Protein AF-A0A938PFW2-F1 (afdb_monomer)

Sequence (103 aa):
MITAFFFYVHIIFALYVFTKRWQEESLGAAFLVLIFIGIIFSVGWTLSYFLVSLVFEPQGFGKFYNRDTISLTLLTILEFFFYSFYFKGRIKLLPSSEKSTNS

Foldseek 3Di:
DVLVVLVVVLVVVLVVQLVVQCVPPHNVRSVVSSVVSVVLLVVQLVVLLVVLVVVADQQGPHVVCGSSNSSSVSSVVVVVVVVVVVVVVVVVPPPPPDPPDDD

Mean predicted aligned error: 9.38 Å

Structure (mmCIF, N/CA/C/O backbone):
data_AF-A0A938PFW2-F1
#
_entry.id   AF-A0A938PFW2-F1
#
loop_
_atom_site.group_PDB
_atom_site.id
_atom_site.type_symbol
_atom_site.label_atom_id
_atom_site.label_alt_id
_atom_site.label_comp_id
_atom_site.label_asym_id
_atom_site.label_entity_id
_atom_site.label_seq_id
_atom_site.pdbx_PDB_ins_code
_atom_site.Cartn_x
_atom_site.Cartn_y
_atom_site.Cartn_z
_atom_site.occupancy
_atom_site.B_iso_or_equiv
_atom_site.auth_seq_id
_atom_site.auth_comp_id
_atom_site.auth_asym_id
_atom_site.auth_atom_id
_atom_site.pdbx_PDB_model_num
ATOM 1 N N . MET A 1 1 ? -0.159 6.555 -17.285 1.00 69.75 1 MET A N 1
ATOM 2 C CA . MET A 1 1 ? -1.642 6.567 -17.356 1.00 69.75 1 MET A CA 1
ATOM 3 C C . MET A 1 1 ? -2.251 5.391 -16.593 1.00 69.75 1 MET A C 1
ATOM 5 O O . MET A 1 1 ? -3.095 5.636 -15.748 1.00 69.75 1 MET A O 1
ATOM 9 N N . ILE A 1 2 ? -1.776 4.152 -16.781 1.00 82.50 2 ILE A N 1
ATOM 10 C CA . ILE A 1 2 ? -2.237 2.970 -16.015 1.00 82.50 2 ILE A CA 1
ATOM 11 C C . ILE A 1 2 ? -1.855 3.040 -14.523 1.00 82.50 2 ILE A C 1
ATOM 13 O O . ILE A 1 2 ? -2.645 2.685 -13.660 1.00 82.50 2 ILE A O 1
ATOM 17 N N . THR A 1 3 ? -0.688 3.591 -14.191 1.00 84.38 3 THR A N 1
ATOM 18 C CA . THR A 1 3 ? -0.251 3.852 -12.805 1.00 84.38 3 THR A CA 1
ATOM 19 C C . THR A 1 3 ? -1.308 4.599 -11.977 1.00 84.38 3 THR A C 1
ATOM 21 O O . THR A 1 3 ? -1.596 4.219 -10.848 1.00 84.38 3 THR A O 1
ATOM 24 N N . ALA A 1 4 ? -1.940 5.629 -12.553 1.00 86.62 4 ALA A N 1
ATOM 25 C CA . ALA A 1 4 ? -2.968 6.418 -11.873 1.00 86.62 4 ALA A CA 1
ATOM 26 C C . ALA A 1 4 ? -4.236 5.599 -11.584 1.00 86.62 4 ALA A C 1
ATOM 28 O O . ALA A 1 4 ? -4.869 5.799 -10.551 1.00 86.62 4 ALA A O 1
ATOM 29 N N . PHE A 1 5 ? -4.574 4.649 -12.462 1.00 88.94 5 PHE A N 1
ATOM 30 C CA . PHE A 1 5 ? -5.683 3.725 -12.241 1.00 88.94 5 PHE A CA 1
ATOM 31 C C . PHE A 1 5 ? -5.433 2.847 -11.011 1.00 88.94 5 PHE A C 1
ATOM 33 O O . PHE A 1 5 ? -6.308 2.741 -10.155 1.00 88.94 5 PHE A O 1
ATOM 40 N N . PHE A 1 6 ? -4.223 2.294 -10.865 1.00 89.25 6 PHE A N 1
ATOM 41 C CA . PHE A 1 6 ? -3.862 1.549 -9.659 1.00 89.25 6 PHE A CA 1
ATOM 42 C C . PHE A 1 6 ? -3.982 2.430 -8.418 1.00 89.25 6 PHE A C 1
ATOM 44 O O . PHE A 1 6 ? -4.703 2.063 -7.497 1.00 89.25 6 PHE A O 1
ATOM 51 N N . PHE A 1 7 ? -3.379 3.620 -8.398 1.00 90.00 7 PHE A N 1
ATOM 52 C CA . PHE A 1 7 ? -3.521 4.546 -7.265 1.00 90.00 7 PHE A CA 1
ATOM 53 C C . PHE A 1 7 ? -4.985 4.841 -6.910 1.00 90.00 7 PHE A C 1
ATOM 55 O O . PHE A 1 7 ? -5.342 4.826 -5.734 1.00 90.00 7 PHE A O 1
ATOM 62 N N . TYR A 1 8 ? -5.844 5.047 -7.910 1.00 92.38 8 TYR A N 1
ATOM 63 C CA . TYR A 1 8 ? -7.269 5.281 -7.690 1.00 92.38 8 TYR A CA 1
ATOM 64 C C . TYR A 1 8 ? -7.945 4.108 -6.970 1.00 92.38 8 TYR A C 1
ATOM 66 O O . TYR A 1 8 ? -8.675 4.323 -6.005 1.00 92.38 8 TYR A O 1
ATOM 74 N N . VAL A 1 9 ? -7.648 2.867 -7.370 1.00 92.06 9 VAL A N 1
ATOM 75 C CA . VAL A 1 9 ? -8.161 1.664 -6.693 1.00 92.06 9 VAL A CA 1
ATOM 76 C C . VAL A 1 9 ? -7.729 1.621 -5.222 1.00 92.06 9 VAL A C 1
ATOM 78 O O . VAL A 1 9 ? -8.566 1.352 -4.361 1.00 92.06 9 VAL A O 1
ATOM 81 N N . HIS A 1 10 ? -6.471 1.949 -4.907 1.00 90.88 10 HIS A N 1
ATOM 82 C CA . HIS A 1 10 ? -5.984 1.967 -3.518 1.00 90.88 10 HIS A CA 1
ATOM 83 C C . HIS A 1 10 ? -6.664 3.061 -2.689 1.00 90.88 10 HIS A C 1
ATOM 85 O O . HIS A 1 10 ? -7.009 2.829 -1.534 1.00 90.88 10 HIS A O 1
ATOM 91 N N . ILE A 1 11 ? -6.917 4.234 -3.279 1.00 93.12 11 ILE A N 1
ATOM 92 C CA . ILE A 1 11 ? -7.649 5.318 -2.609 1.00 93.12 11 ILE A CA 1
ATOM 93 C C . ILE A 1 11 ? -9.088 4.886 -2.307 1.00 93.12 11 ILE A C 1
ATOM 95 O O . ILE A 1 11 ? -9.544 5.050 -1.177 1.00 93.12 11 ILE A O 1
ATOM 99 N N . ILE A 1 12 ? -9.796 4.297 -3.277 1.00 94.12 12 ILE A N 1
ATOM 100 C CA . ILE A 1 12 ? -11.162 3.792 -3.065 1.00 94.12 12 ILE A CA 1
ATOM 101 C C . ILE A 1 12 ? -11.181 2.702 -1.990 1.00 94.12 12 ILE A C 1
ATOM 103 O O . ILE A 1 12 ? -12.048 2.721 -1.119 1.00 94.12 12 ILE A O 1
ATOM 107 N N . PHE A 1 13 ? -10.207 1.790 -2.002 1.00 91.00 13 PHE A N 1
ATOM 108 C CA . PHE A 1 13 ? -10.058 0.770 -0.967 1.00 91.00 13 PHE A CA 1
ATOM 109 C C . PHE A 1 13 ? -9.818 1.386 0.420 1.00 91.00 13 PHE A C 1
ATOM 111 O O . PHE A 1 13 ? -10.508 1.031 1.377 1.00 91.00 13 PHE A O 1
ATOM 118 N N . ALA A 1 14 ? -8.898 2.345 0.530 1.00 91.00 14 ALA A N 1
ATOM 119 C CA . ALA A 1 14 ? -8.596 3.031 1.782 1.00 91.00 14 ALA A CA 1
ATOM 120 C C . ALA A 1 14 ? -9.820 3.777 2.334 1.00 91.00 14 ALA A C 1
ATOM 122 O O . ALA A 1 14 ? -10.117 3.664 3.522 1.00 91.00 14 ALA A O 1
ATOM 123 N N . LEU A 1 15 ? -10.569 4.476 1.474 1.00 93.81 15 LEU A N 1
ATOM 124 C CA . LEU A 1 15 ? -11.816 5.148 1.846 1.00 93.81 15 LEU A CA 1
ATOM 125 C C . LEU A 1 15 ? -12.890 4.151 2.286 1.00 93.81 15 LEU A C 1
ATOM 127 O O . LEU A 1 15 ? -13.525 4.358 3.316 1.00 93.81 15 LEU A O 1
ATOM 131 N N . TYR A 1 16 ? -13.062 3.050 1.552 1.00 93.19 16 TYR A N 1
ATOM 132 C CA . TYR A 1 16 ? -14.021 2.005 1.907 1.00 93.19 16 TYR A CA 1
ATOM 133 C C . TYR A 1 16 ? -13.737 1.429 3.298 1.00 93.19 16 TYR A C 1
ATOM 135 O O . TYR A 1 16 ? -14.632 1.373 4.146 1.00 93.19 16 TYR A O 1
ATOM 143 N N . VAL A 1 17 ? -12.486 1.036 3.557 1.00 89.31 17 VAL A N 1
ATOM 144 C CA . VAL A 1 17 ? -12.089 0.476 4.854 1.00 89.31 17 VAL A CA 1
ATOM 145 C C . VAL A 1 17 ? -12.200 1.530 5.955 1.00 89.31 17 VAL A C 1
ATOM 147 O O . VAL A 1 17 ? -12.689 1.214 7.038 1.00 89.31 17 VAL A O 1
ATOM 150 N N . PHE A 1 18 ? -11.811 2.778 5.687 1.00 91.81 18 PHE A N 1
ATOM 151 C CA . PHE A 1 18 ? -11.952 3.884 6.634 1.00 91.81 18 PHE A CA 1
ATOM 152 C C . PHE A 1 18 ? -13.412 4.100 7.042 1.00 91.81 18 PHE A C 1
ATOM 154 O O . PHE A 1 18 ? -13.718 4.093 8.234 1.00 91.81 18 PHE A O 1
ATOM 161 N N . THR A 1 19 ? -14.324 4.241 6.074 1.00 92.81 19 THR A N 1
ATOM 162 C CA . THR A 1 19 ? -15.751 4.465 6.346 1.00 92.81 19 THR A CA 1
ATOM 163 C C . THR A 1 19 ? -16.356 3.288 7.099 1.00 92.81 19 THR A C 1
ATOM 165 O O . THR A 1 19 ? -17.046 3.49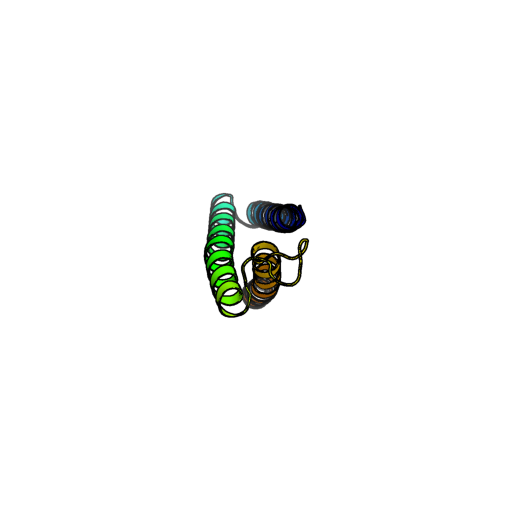6 8.096 1.00 92.81 19 THR A O 1
ATOM 168 N N . LYS A 1 20 ? -16.048 2.055 6.682 1.00 89.19 20 LYS A N 1
ATOM 169 C CA . LYS A 1 20 ? -16.513 0.852 7.377 1.00 89.19 20 LYS A CA 1
ATOM 170 C C . LYS A 1 20 ? -16.027 0.821 8.828 1.00 89.19 20 LYS A C 1
ATOM 172 O O . LYS A 1 20 ? -16.808 0.588 9.745 1.00 89.19 20 LYS A O 1
ATOM 177 N N . ARG A 1 21 ? -14.747 1.125 9.051 1.00 88.94 21 ARG A N 1
ATOM 178 C CA . ARG A 1 21 ? -14.142 1.100 10.385 1.00 88.94 21 ARG A CA 1
ATOM 179 C C . ARG A 1 21 ? -14.655 2.206 11.299 1.00 88.94 21 ARG A C 1
ATOM 181 O O . ARG A 1 21 ? -14.817 1.982 12.497 1.00 88.94 21 ARG A O 1
ATOM 188 N N . TRP A 1 22 ? -14.914 3.381 10.734 1.00 90.25 22 TRP A N 1
ATOM 189 C CA . TRP A 1 22 ? -15.508 4.500 11.454 1.00 90.25 22 TRP A CA 1
ATOM 190 C C . TRP A 1 22 ? -16.913 4.152 11.954 1.00 90.25 22 TRP A C 1
ATOM 192 O O . TRP A 1 22 ? -17.225 4.443 13.106 1.00 90.25 22 TRP A O 1
ATOM 202 N N . GLN A 1 23 ? -17.729 3.496 11.125 1.00 91.06 23 GLN A N 1
ATOM 203 C CA . GLN A 1 23 ? -19.086 3.098 11.506 1.00 91.06 23 GLN A CA 1
ATOM 204 C C . GLN A 1 23 ? -19.126 1.965 12.542 1.00 91.06 23 GLN A C 1
ATOM 206 O O . GLN A 1 23 ? -20.038 1.940 13.362 1.00 91.06 23 GLN A O 1
ATOM 211 N N . GLU A 1 24 ? -18.165 1.038 12.520 1.00 87.81 24 GLU A N 1
ATOM 212 C CA . GLU A 1 24 ? -18.157 -0.129 13.417 1.00 87.81 24 GLU A CA 1
ATOM 213 C C . GLU A 1 24 ? -17.526 0.140 14.794 1.00 87.81 24 GLU A C 1
ATOM 215 O O . GLU A 1 24 ? -17.935 -0.480 15.772 1.00 87.81 24 GLU A O 1
ATOM 220 N N . GLU A 1 25 ? -16.525 1.022 14.894 1.00 87.81 25 GLU A N 1
ATOM 221 C CA . GLU A 1 25 ? -15.804 1.251 16.156 1.00 87.81 25 GLU A CA 1
ATOM 222 C C . GLU A 1 25 ? -15.745 2.716 16.582 1.00 87.81 25 GLU A C 1
ATOM 224 O O . GLU A 1 25 ? -16.364 3.106 17.568 1.00 87.81 25 GLU A O 1
ATOM 229 N N . SER A 1 26 ? -14.918 3.524 15.915 1.00 90.19 26 SER A N 1
ATOM 230 C CA . SER A 1 26 ? -14.695 4.928 16.271 1.00 90.19 26 SER A CA 1
ATOM 231 C C . SER A 1 26 ? -13.845 5.637 15.216 1.00 90.19 26 SER A C 1
ATOM 233 O O . SER A 1 26 ? -13.140 5.005 14.425 1.00 90.19 26 SER A O 1
ATOM 235 N N . LEU A 1 27 ? -13.842 6.973 15.250 1.00 89.75 27 LEU A N 1
ATOM 236 C CA . LEU A 1 27 ? -12.960 7.791 14.407 1.00 89.75 27 LEU A CA 1
ATOM 237 C C . LEU A 1 27 ? -11.474 7.472 14.629 1.00 89.75 27 LEU A C 1
ATOM 239 O O . LEU A 1 27 ? -10.716 7.387 13.665 1.00 89.75 27 LEU A O 1
ATOM 243 N N . GLY A 1 28 ? -11.055 7.249 15.880 1.00 90.81 28 GLY A N 1
ATOM 244 C CA . GLY A 1 28 ? -9.663 6.916 16.201 1.00 90.81 28 GLY A CA 1
ATOM 245 C C . GLY A 1 28 ? -9.217 5.596 15.565 1.00 90.81 28 GLY A C 1
ATOM 246 O O . GLY A 1 28 ? -8.143 5.525 14.966 1.00 90.81 28 GLY A O 1
ATOM 247 N N . ALA A 1 29 ? -10.075 4.572 15.613 1.00 87.62 29 ALA A N 1
ATOM 248 C CA . ALA A 1 29 ? -9.818 3.289 14.962 1.00 87.62 29 ALA A CA 1
ATOM 249 C C . ALA A 1 29 ? -9.737 3.416 13.430 1.00 87.62 29 ALA A C 1
ATOM 251 O O . ALA A 1 29 ? -8.905 2.760 12.800 1.00 87.62 29 ALA A O 1
ATOM 252 N N . ALA A 1 30 ? -10.561 4.277 12.828 1.00 89.56 30 ALA A N 1
ATOM 253 C CA . ALA A 1 30 ? -10.536 4.535 11.391 1.00 89.56 30 ALA A CA 1
ATOM 254 C C . ALA A 1 30 ? -9.224 5.203 10.942 1.00 89.56 30 ALA A C 1
ATOM 256 O O . ALA A 1 30 ? -8.617 4.765 9.964 1.00 89.56 30 ALA A O 1
ATOM 257 N N . PHE A 1 31 ? -8.733 6.200 11.689 1.00 92.75 31 PHE A N 1
ATOM 258 C CA . PHE A 1 31 ? -7.436 6.829 11.413 1.00 92.75 31 PHE A CA 1
ATOM 259 C C . PHE A 1 31 ? -6.264 5.858 11.566 1.00 92.75 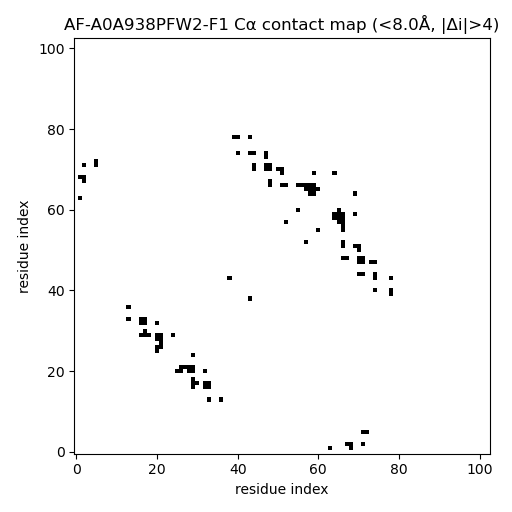31 PHE A C 1
ATOM 261 O O . PHE A 1 31 ? -5.376 5.847 10.715 1.00 92.75 31 PHE A O 1
ATOM 268 N N . LEU A 1 32 ? -6.272 5.014 12.603 1.00 92.56 32 LEU A N 1
ATOM 269 C CA . LEU A 1 32 ? -5.242 3.987 12.785 1.00 92.56 32 LEU A CA 1
ATOM 270 C C . LEU A 1 32 ? -5.167 3.040 11.585 1.00 92.56 32 LEU A C 1
ATOM 272 O O . LEU A 1 32 ? -4.076 2.751 11.098 1.00 92.56 32 LEU A O 1
ATOM 276 N N . VAL A 1 33 ? -6.318 2.592 11.074 1.00 89.31 33 VAL A N 1
ATOM 277 C CA . VAL A 1 33 ? -6.365 1.722 9.893 1.00 89.31 33 VAL A CA 1
ATOM 278 C C . VAL A 1 33 ? -5.923 2.458 8.629 1.00 89.31 33 VAL A C 1
ATOM 280 O O . VAL A 1 33 ? -5.184 1.888 7.832 1.00 89.31 33 VAL A O 1
ATOM 283 N N . LEU A 1 34 ? -6.301 3.724 8.454 1.00 92.31 34 LEU A N 1
ATOM 284 C CA . LEU A 1 34 ? -5.860 4.519 7.307 1.00 92.31 34 LEU A CA 1
ATOM 285 C C . LEU A 1 34 ? -4.335 4.703 7.288 1.00 92.31 34 LEU A C 1
ATOM 287 O O . LEU A 1 34 ? -3.706 4.518 6.248 1.00 92.31 34 LEU A O 1
ATOM 291 N N . ILE A 1 35 ? -3.736 5.012 8.443 1.00 94.06 35 ILE A N 1
ATOM 292 C CA . ILE A 1 35 ? -2.278 5.115 8.598 1.00 94.06 35 ILE A CA 1
ATOM 293 C C . ILE A 1 35 ? -1.620 3.765 8.312 1.00 94.06 35 ILE A C 1
ATOM 295 O O . ILE A 1 35 ? -0.634 3.703 7.582 1.00 94.06 35 ILE A O 1
ATOM 299 N N . PHE A 1 36 ? -2.177 2.680 8.849 1.00 91.94 36 PHE A N 1
ATOM 300 C CA . PHE A 1 36 ? -1.665 1.332 8.624 1.00 91.94 36 PHE A CA 1
ATOM 301 C C . PHE A 1 36 ? -1.655 0.955 7.135 1.00 91.94 36 PHE A C 1
ATOM 303 O O . PHE A 1 36 ? -0.630 0.495 6.633 1.00 91.94 36 PHE A O 1
ATOM 310 N N . ILE A 1 37 ? -2.750 1.228 6.415 1.00 90.94 37 ILE A N 1
ATOM 311 C CA . ILE A 1 37 ? -2.839 1.049 4.958 1.00 90.94 37 ILE A CA 1
ATOM 312 C C . ILE A 1 37 ? -1.782 1.904 4.252 1.00 90.94 37 ILE A C 1
ATOM 314 O O . ILE A 1 37 ? -1.055 1.398 3.403 1.00 90.94 37 ILE A O 1
ATOM 318 N N . GLY A 1 38 ? -1.641 3.177 4.632 1.00 92.88 38 GLY A N 1
ATOM 319 C CA . GLY A 1 38 ? -0.638 4.073 4.053 1.00 92.88 38 GLY A CA 1
ATOM 320 C C . GLY A 1 38 ? 0.801 3.575 4.232 1.00 92.88 38 GLY A C 1
ATOM 321 O O . GLY A 1 38 ? 1.605 3.677 3.306 1.00 92.88 38 GLY A O 1
ATOM 322 N N . ILE A 1 39 ? 1.126 2.992 5.390 1.00 94.00 39 ILE A N 1
ATOM 323 C CA . ILE A 1 39 ? 2.447 2.405 5.661 1.00 94.00 39 ILE A CA 1
ATOM 324 C C . ILE A 1 39 ? 2.676 1.165 4.795 1.00 94.00 39 ILE A C 1
ATOM 326 O O . ILE A 1 39 ? 3.718 1.074 4.147 1.00 94.00 39 ILE A O 1
ATOM 330 N N . ILE A 1 40 ? 1.718 0.232 4.757 1.00 91.44 40 ILE A N 1
ATOM 331 C CA . ILE A 1 40 ? 1.822 -0.978 3.924 1.00 91.44 40 ILE A CA 1
ATOM 332 C C . ILE A 1 40 ? 1.985 -0.598 2.457 1.00 91.44 40 ILE A C 1
ATOM 334 O O . ILE A 1 40 ? 2.871 -1.127 1.791 1.00 91.44 40 ILE A O 1
ATOM 338 N N . PHE A 1 41 ? 1.189 0.353 1.980 1.00 93.25 41 PHE A N 1
ATOM 339 C CA . PHE A 1 41 ? 1.268 0.840 0.614 1.00 93.25 41 PHE A CA 1
ATOM 340 C C . PHE A 1 41 ? 2.636 1.471 0.321 1.00 93.25 41 PHE A C 1
ATOM 342 O O . PHE A 1 41 ? 3.293 1.102 -0.647 1.00 93.25 41 PHE A O 1
ATOM 349 N N . SER A 1 42 ? 3.114 2.380 1.176 1.00 93.56 42 SER A N 1
ATOM 350 C CA . SER A 1 42 ? 4.389 3.083 0.975 1.00 93.56 42 SER A CA 1
ATOM 351 C C . SER A 1 42 ? 5.597 2.135 0.998 1.00 93.56 42 SER A C 1
ATOM 353 O O . SER A 1 42 ? 6.421 2.118 0.074 1.00 93.56 42 SER A O 1
ATOM 355 N N . VAL A 1 43 ? 5.684 1.287 2.028 1.00 94.69 43 VAL A N 1
ATOM 356 C CA . VAL A 1 43 ? 6.779 0.317 2.180 1.00 94.69 43 VAL A CA 1
ATOM 357 C C . VAL A 1 43 ? 6.685 -0.767 1.110 1.00 94.69 43 VAL A C 1
ATOM 359 O O . VAL A 1 43 ? 7.686 -1.099 0.474 1.00 94.69 43 VAL A O 1
ATOM 362 N N . GLY A 1 44 ? 5.483 -1.290 0.870 1.00 92.19 44 GLY A N 1
ATOM 363 C CA . GLY A 1 44 ? 5.227 -2.317 -0.129 1.00 92.19 44 GLY A CA 1
ATOM 364 C C . GLY A 1 44 ? 5.536 -1.835 -1.541 1.00 92.19 44 GLY A C 1
ATOM 365 O O . GLY A 1 44 ? 6.129 -2.586 -2.317 1.00 92.19 44 GLY A O 1
ATOM 366 N N . TRP A 1 45 ? 5.201 -0.589 -1.879 1.00 93.00 45 TRP A N 1
ATOM 367 C CA . TRP A 1 45 ? 5.526 -0.016 -3.183 1.00 93.00 45 TRP A CA 1
ATOM 368 C C . TRP A 1 45 ? 7.032 0.125 -3.372 1.00 93.00 45 TRP A C 1
ATOM 370 O O . TRP A 1 45 ? 7.559 -0.287 -4.404 1.00 93.00 45 TRP A O 1
ATOM 380 N N . THR A 1 46 ? 7.737 0.629 -2.357 1.00 93.06 46 THR A N 1
ATOM 381 C CA . THR A 1 46 ? 9.201 0.767 -2.387 1.00 93.06 46 THR A CA 1
ATOM 382 C C . THR A 1 46 ? 9.879 -0.592 -2.563 1.00 93.06 46 THR A C 1
ATOM 384 O O . THR A 1 46 ? 10.755 -0.745 -3.415 1.00 93.06 46 THR A O 1
ATOM 387 N N . LEU A 1 47 ? 9.438 -1.603 -1.808 1.00 93.75 47 LEU A N 1
ATOM 388 C CA . LEU A 1 47 ? 9.963 -2.962 -1.912 1.00 93.75 47 LEU A CA 1
ATOM 389 C C . LEU A 1 47 ? 9.656 -3.584 -3.279 1.00 93.75 47 LEU A C 1
ATOM 391 O O . LEU A 1 47 ? 10.540 -4.160 -3.907 1.00 93.75 47 LEU A O 1
ATOM 395 N N . SER A 1 48 ? 8.426 -3.432 -3.767 1.00 92.12 48 SER A N 1
ATOM 396 C CA . SER A 1 48 ? 8.024 -3.936 -5.084 1.00 92.12 48 SER A CA 1
ATOM 397 C C . SER A 1 48 ? 8.828 -3.266 -6.192 1.00 92.12 48 SER A C 1
ATOM 399 O O . SER A 1 48 ? 9.308 -3.938 -7.100 1.00 92.12 48 SER A O 1
ATOM 401 N N . TYR A 1 49 ? 9.061 -1.956 -6.090 1.00 90.88 49 TYR A N 1
ATOM 402 C CA . TYR A 1 49 ? 9.865 -1.220 -7.057 1.00 90.88 49 TYR A CA 1
ATOM 403 C C . TYR A 1 49 ? 11.310 -1.711 -7.053 1.00 90.88 49 TYR A C 1
ATOM 405 O O . TYR A 1 49 ? 11.869 -1.958 -8.121 1.00 90.88 49 TYR A O 1
ATOM 413 N N . PHE A 1 50 ? 11.887 -1.925 -5.869 1.00 92.12 50 PHE A N 1
ATOM 414 C CA . PHE A 1 50 ? 13.218 -2.500 -5.729 1.00 92.12 50 PHE A CA 1
ATOM 415 C C . PHE A 1 50 ? 13.305 -3.892 -6.373 1.00 92.12 50 PHE A C 1
ATOM 417 O O . PHE A 1 50 ? 14.157 -4.104 -7.233 1.00 92.12 50 PHE A O 1
ATOM 424 N N . LEU A 1 51 ? 12.386 -4.807 -6.052 1.00 91.19 51 LEU A N 1
ATOM 425 C CA . LEU A 1 51 ? 12.361 -6.158 -6.626 1.00 91.19 51 LEU A CA 1
ATOM 426 C C . LEU A 1 51 ? 12.230 -6.140 -8.152 1.00 91.19 51 LEU A C 1
ATOM 428 O O . LEU A 1 51 ? 12.976 -6.826 -8.848 1.00 91.19 51 LEU A O 1
ATOM 432 N N . VAL A 1 52 ? 11.326 -5.320 -8.688 1.00 90.19 52 VAL A N 1
ATOM 433 C CA . VAL A 1 52 ? 11.165 -5.177 -10.140 1.00 90.19 52 VAL A CA 1
ATOM 434 C C . VAL A 1 52 ? 12.418 -4.558 -10.758 1.00 90.19 52 VAL A C 1
ATOM 436 O O . VAL A 1 52 ? 12.820 -4.971 -11.840 1.00 90.19 52 VAL A O 1
ATOM 439 N N . SER A 1 53 ? 13.079 -3.617 -10.079 1.00 87.38 53 SER A N 1
ATOM 440 C CA . SER A 1 53 ? 14.306 -2.991 -10.583 1.00 87.38 53 SER A CA 1
ATOM 441 C C . SER A 1 53 ? 15.498 -3.946 -10.688 1.00 87.38 53 SER A C 1
ATOM 443 O O . SER A 1 53 ? 16.370 -3.707 -11.520 1.00 87.38 53 SER A O 1
ATOM 445 N N . LEU A 1 54 ? 15.520 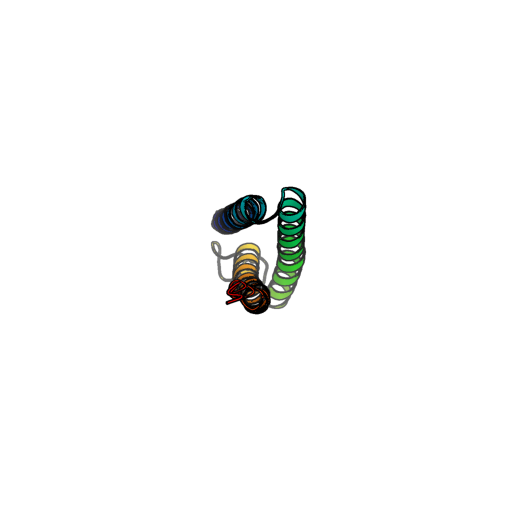-5.023 -9.892 1.00 88.06 54 LEU A N 1
ATOM 446 C CA . LEU A 1 54 ? 16.549 -6.066 -9.961 1.00 88.06 54 LEU A CA 1
ATOM 447 C C . LEU A 1 54 ? 16.371 -6.994 -11.167 1.00 88.06 54 LEU A C 1
ATOM 449 O O . LEU A 1 54 ? 17.349 -7.548 -11.659 1.00 88.06 54 LEU A O 1
ATOM 453 N N . VAL A 1 55 ? 15.130 -7.184 -11.619 1.00 86.19 55 VAL A N 1
ATOM 454 C CA . VAL A 1 55 ? 14.786 -8.142 -12.684 1.00 86.19 55 VAL A CA 1
ATOM 455 C C . VAL A 1 55 ? 14.577 -7.448 -14.034 1.00 86.19 55 VAL A C 1
ATOM 457 O O . VAL A 1 55 ? 14.861 -8.033 -15.075 1.00 86.19 55 VAL A O 1
ATOM 460 N N . PHE A 1 56 ? 14.100 -6.201 -14.035 1.00 83.12 56 PHE A N 1
ATOM 461 C CA . PHE A 1 56 ? 13.688 -5.477 -15.237 1.00 83.12 56 PHE A CA 1
ATOM 462 C C . PHE A 1 56 ? 14.409 -4.146 -15.396 1.00 83.12 56 PHE A C 1
ATOM 464 O O . PHE A 1 56 ? 14.550 -3.379 -14.445 1.00 83.12 56 PHE A O 1
ATOM 471 N N . GLU A 1 57 ? 14.757 -3.802 -16.635 1.00 79.00 57 GLU A N 1
ATOM 472 C CA . GLU A 1 57 ? 15.222 -2.469 -17.032 1.00 79.00 57 GLU A CA 1
ATOM 473 C C . GLU A 1 57 ? 14.129 -1.386 -16.861 1.00 79.00 57 GLU A C 1
ATOM 475 O O . GLU A 1 57 ? 12.954 -1.714 -16.678 1.00 79.00 57 GLU A O 1
ATOM 480 N N . PRO A 1 58 ? 14.463 -0.077 -16.903 1.00 70.50 58 PRO A N 1
ATOM 481 C CA . PRO A 1 58 ? 13.499 1.006 -16.648 1.00 70.50 58 PRO A CA 1
ATOM 482 C C . PRO A 1 58 ? 12.277 0.985 -17.580 1.00 70.50 58 PRO A C 1
ATOM 484 O O . PRO A 1 58 ? 11.170 1.349 -17.183 1.00 70.50 58 PRO A O 1
ATOM 487 N N . GLN A 1 59 ? 12.476 0.502 -18.807 1.00 67.88 59 GLN A N 1
ATOM 488 C CA . GLN A 1 59 ? 11.436 0.312 -19.818 1.00 67.88 59 GLN A CA 1
ATOM 489 C C . GLN A 1 59 ? 10.465 -0.846 -19.516 1.00 67.88 59 GLN A C 1
ATOM 491 O O . GLN A 1 59 ? 9.389 -0.903 -20.109 1.00 67.88 59 GLN A O 1
ATOM 496 N N . GLY A 1 60 ? 10.791 -1.730 -18.565 1.00 68.88 60 GLY A N 1
ATOM 497 C CA . GLY A 1 60 ? 9.960 -2.877 -18.203 1.00 68.88 60 GLY A CA 1
ATOM 498 C C . GLY A 1 60 ? 9.763 -3.848 -19.371 1.00 68.88 60 GLY A C 1
ATOM 499 O O . GLY A 1 60 ? 10.703 -4.146 -20.102 1.00 68.88 60 GLY A O 1
ATOM 500 N N . PHE A 1 61 ? 8.525 -4.317 -19.554 1.00 65.50 61 PHE A N 1
ATOM 501 C CA . PHE A 1 61 ? 8.125 -5.197 -20.664 1.00 65.50 61 PHE A CA 1
ATOM 502 C C . PHE A 1 61 ? 7.670 -4.432 -21.924 1.00 65.50 61 PHE A C 1
ATOM 504 O O . PHE A 1 61 ? 7.320 -5.052 -22.927 1.00 65.50 61 PHE A O 1
ATOM 511 N N . GLY A 1 62 ? 7.643 -3.093 -21.897 1.00 66.69 62 GLY A N 1
ATOM 512 C CA . GLY A 1 62 ? 7.250 -2.263 -23.039 1.00 66.69 62 GLY A CA 1
ATOM 513 C C . GLY A 1 62 ? 6.786 -0.859 -22.644 1.00 66.69 62 GLY A C 1
ATOM 514 O O . GLY A 1 62 ? 6.562 -0.558 -21.474 1.00 66.69 62 GLY A O 1
ATOM 515 N N . LYS A 1 63 ? 6.564 0.010 -23.640 1.00 63.94 63 LYS A N 1
ATOM 516 C CA . LYS A 1 63 ? 6.289 1.454 -23.454 1.00 63.94 63 LYS A CA 1
ATOM 517 C C . LYS A 1 63 ? 5.064 1.778 -22.575 1.00 63.94 63 LYS A C 1
ATOM 519 O O . LYS A 1 63 ? 4.992 2.868 -22.016 1.00 63.94 63 LYS A O 1
ATOM 524 N N . PHE A 1 64 ? 4.116 0.845 -22.450 1.00 65.69 64 PHE A N 1
ATOM 525 C CA . PHE A 1 64 ? 2.899 0.988 -21.639 1.00 65.69 64 PHE A CA 1
ATOM 526 C C . PHE A 1 64 ? 2.954 0.256 -20.288 1.00 65.69 64 PHE A C 1
ATOM 528 O O . PHE A 1 64 ? 2.150 0.563 -19.411 1.00 65.69 64 PHE A O 1
ATOM 535 N N . TYR A 1 65 ? 3.897 -0.674 -20.102 1.00 75.56 65 TYR A N 1
ATOM 536 C CA . TYR A 1 65 ? 4.051 -1.475 -18.885 1.00 75.56 65 TYR A CA 1
ATOM 537 C C . TYR A 1 65 ? 5.465 -1.298 -18.332 1.00 75.56 65 TYR A C 1
ATOM 539 O O . TYR A 1 65 ? 6.320 -2.187 -18.366 1.00 75.56 65 TYR A O 1
ATOM 547 N N . ASN A 1 66 ? 5.702 -0.068 -17.882 1.00 81.88 66 ASN A N 1
ATOM 548 C CA . ASN A 1 66 ? 6.962 0.357 -17.298 1.00 81.88 66 ASN A CA 1
ATOM 549 C C . ASN A 1 66 ? 7.170 -0.259 -15.906 1.00 81.88 66 ASN A C 1
ATOM 551 O O . ASN A 1 66 ? 6.255 -0.823 -15.297 1.00 81.88 66 ASN A O 1
ATOM 555 N N . ARG A 1 67 ? 8.385 -0.093 -15.382 1.00 82.50 67 ARG A N 1
ATOM 556 C CA . ARG A 1 67 ? 8.785 -0.580 -14.058 1.00 82.50 67 ARG A CA 1
ATOM 557 C C . ARG A 1 67 ? 7.807 -0.186 -12.942 1.00 82.50 67 ARG A C 1
ATOM 559 O O . ARG A 1 67 ? 7.477 -1.023 -12.107 1.00 82.50 67 ARG A O 1
ATOM 566 N N . ASP A 1 68 ? 7.290 1.040 -12.962 1.00 86.19 68 ASP A N 1
ATOM 567 C CA . ASP A 1 68 ? 6.331 1.516 -11.956 1.00 86.19 68 ASP A CA 1
ATOM 568 C C . ASP A 1 68 ? 5.006 0.756 -11.997 1.00 86.19 68 ASP A C 1
ATOM 570 O O . ASP A 1 68 ? 4.457 0.397 -10.958 1.00 86.19 68 ASP A O 1
ATOM 574 N N . THR A 1 69 ? 4.490 0.484 -13.195 1.00 88.00 69 THR A N 1
ATOM 5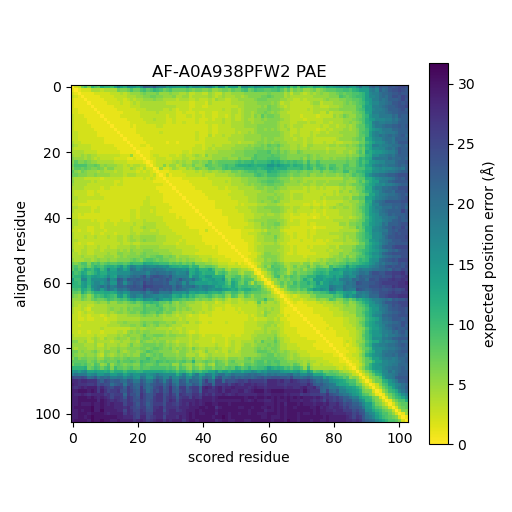75 C CA . THR A 1 69 ? 3.222 -0.236 -13.362 1.00 88.00 69 THR A CA 1
ATOM 576 C C . THR A 1 69 ? 3.365 -1.706 -12.968 1.00 88.00 69 THR A C 1
ATOM 578 O O . THR A 1 69 ? 2.474 -2.259 -12.322 1.00 88.00 69 THR A O 1
ATOM 581 N N . ILE A 1 70 ? 4.509 -2.325 -13.284 1.00 88.25 70 ILE A N 1
ATOM 582 C CA . ILE A 1 70 ? 4.836 -3.688 -12.837 1.00 88.25 70 ILE A CA 1
ATOM 583 C C . ILE A 1 70 ? 4.932 -3.730 -11.307 1.00 88.25 70 ILE A C 1
ATOM 585 O O . ILE A 1 70 ? 4.344 -4.608 -10.680 1.00 88.25 70 ILE A O 1
ATOM 589 N N . SER A 1 71 ? 5.627 -2.757 -10.709 1.00 90.00 71 SER A N 1
ATOM 590 C CA . SER A 1 71 ? 5.769 -2.628 -9.256 1.00 90.00 71 SER A CA 1
ATOM 591 C C . SER A 1 71 ? 4.416 -2.495 -8.559 1.00 90.00 71 SER A C 1
ATOM 593 O O . SER A 1 71 ? 4.139 -3.239 -7.623 1.00 90.00 71 SER A O 1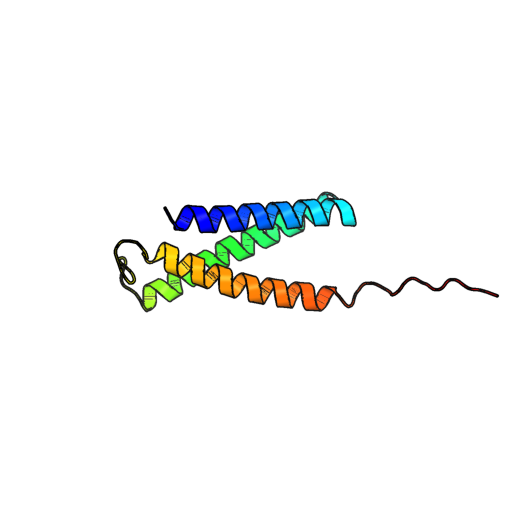
ATOM 595 N N . LEU A 1 72 ? 3.538 -1.614 -9.045 1.00 90.38 72 LEU A N 1
ATOM 596 C CA . LEU A 1 72 ? 2.200 -1.446 -8.474 1.00 90.38 72 LEU A CA 1
ATOM 597 C C . LEU A 1 72 ? 1.333 -2.693 -8.641 1.00 90.38 72 LEU A C 1
ATOM 599 O O . LEU A 1 72 ? 0.576 -3.029 -7.740 1.00 90.38 72 LEU A O 1
ATOM 603 N N . THR A 1 73 ? 1.466 -3.415 -9.752 1.00 90.06 73 THR A N 1
ATOM 604 C CA . THR A 1 73 ? 0.731 -4.673 -9.944 1.00 90.06 73 THR A CA 1
ATOM 605 C C . THR A 1 73 ? 1.195 -5.738 -8.954 1.00 90.06 73 THR A C 1
ATOM 607 O O . THR A 1 73 ? 0.368 -6.414 -8.341 1.00 90.06 73 THR A O 1
ATOM 610 N N . LEU A 1 74 ? 2.511 -5.863 -8.758 1.00 90.69 74 LEU A N 1
ATOM 611 C CA . LEU A 1 74 ? 3.084 -6.755 -7.753 1.00 90.69 74 LEU A CA 1
ATOM 612 C C . LEU A 1 74 ? 2.617 -6.368 -6.343 1.00 90.69 74 LEU A C 1
ATOM 614 O O . LEU A 1 74 ? 2.189 -7.239 -5.586 1.00 90.69 74 LEU A O 1
ATOM 618 N N . LEU A 1 75 ? 2.632 -5.071 -6.023 1.00 91.94 75 LEU A N 1
ATOM 619 C CA . LEU A 1 75 ? 2.136 -4.542 -4.756 1.00 91.94 75 LEU A CA 1
ATOM 620 C C . LEU A 1 75 ? 0.675 -4.916 -4.524 1.00 91.94 75 LEU A C 1
ATOM 622 O O . LEU A 1 75 ? 0.362 -5.470 -3.478 1.00 91.94 75 LEU A O 1
ATOM 626 N N . THR A 1 76 ? -0.206 -4.676 -5.496 1.00 89.88 76 THR A N 1
ATOM 627 C CA . THR A 1 76 ? -1.636 -4.979 -5.359 1.00 89.88 76 THR A CA 1
ATOM 628 C C . THR A 1 76 ? -1.881 -6.469 -5.105 1.00 89.88 76 THR A C 1
ATOM 630 O O . THR A 1 76 ? -2.740 -6.820 -4.296 1.00 89.88 76 THR A O 1
ATOM 633 N N . ILE A 1 77 ? -1.108 -7.361 -5.739 1.00 90.31 77 ILE A N 1
ATOM 634 C CA . ILE A 1 77 ? -1.173 -8.804 -5.455 1.00 90.31 77 ILE A CA 1
ATOM 635 C C . ILE A 1 77 ? -0.761 -9.074 -4.003 1.00 90.31 77 ILE A C 1
ATOM 637 O O . ILE A 1 77 ? -1.483 -9.759 -3.277 1.00 90.31 77 ILE A O 1
ATOM 641 N N . LEU A 1 78 ? 0.372 -8.526 -3.559 1.00 89.19 78 LEU A N 1
ATOM 642 C CA . LEU A 1 78 ? 0.867 -8.713 -2.193 1.00 89.19 78 LEU A CA 1
ATOM 643 C C . LEU A 1 78 ? -0.099 -8.153 -1.145 1.00 89.19 78 LEU A C 1
ATOM 645 O O . LEU A 1 78 ? -0.380 -8.831 -0.159 1.00 89.19 78 LEU A O 1
ATOM 649 N N . GLU A 1 79 ? -0.647 -6.962 -1.365 1.00 86.44 79 GLU A N 1
ATOM 650 C CA . GLU A 1 79 ? -1.653 -6.349 -0.501 1.00 86.44 79 GLU 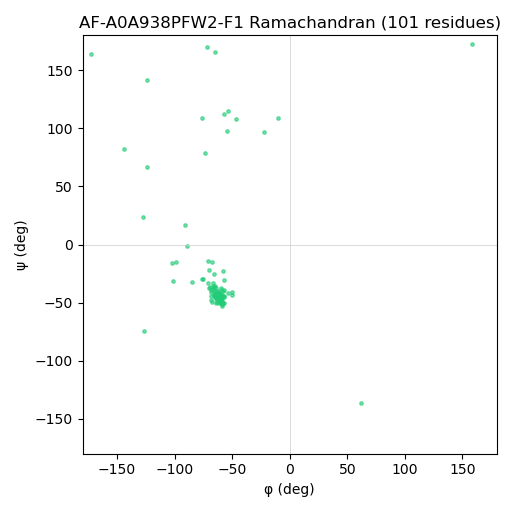A CA 1
ATOM 651 C C . GLU A 1 79 ? -2.918 -7.192 -0.422 1.00 86.44 79 GLU A C 1
ATOM 653 O O . GLU A 1 79 ? -3.433 -7.410 0.673 1.00 86.44 79 GLU A O 1
ATOM 658 N N . PHE A 1 80 ? -3.396 -7.734 -1.544 1.00 87.00 80 PHE A N 1
ATOM 659 C CA . PHE A 1 80 ? -4.539 -8.642 -1.534 1.00 87.00 80 PHE A CA 1
ATOM 660 C C . PHE A 1 80 ? -4.287 -9.852 -0.624 1.00 87.00 80 PHE A C 1
ATOM 662 O O . PHE A 1 80 ? -5.139 -10.186 0.203 1.00 87.00 80 PHE A O 1
ATOM 669 N N . PHE A 1 81 ? -3.103 -10.470 -0.704 1.00 87.12 81 PHE A N 1
ATOM 670 C CA . PHE A 1 81 ? -2.719 -11.554 0.206 1.00 87.12 81 PHE A CA 1
ATOM 671 C C . PHE A 1 81 ? -2.611 -11.085 1.663 1.00 87.12 81 PHE A C 1
ATOM 673 O O . PHE A 1 81 ? -3.144 -11.752 2.553 1.00 87.12 81 PHE A O 1
ATOM 680 N N . PHE A 1 82 ? -1.977 -9.938 1.914 1.00 85.25 82 PHE A N 1
ATOM 681 C CA . PHE A 1 82 ? -1.806 -9.373 3.254 1.00 85.25 82 PHE A CA 1
ATOM 682 C C . PHE A 1 82 ? -3.142 -9.058 3.920 1.00 85.25 82 PHE A C 1
ATOM 684 O O . PHE A 1 82 ? -3.379 -9.502 5.041 1.00 85.25 82 PHE A O 1
ATOM 691 N N . TYR A 1 83 ? -4.037 -8.340 3.240 1.00 79.69 83 TYR A N 1
ATOM 692 C CA . TYR A 1 83 ? -5.353 -8.007 3.775 1.00 79.69 83 TYR A CA 1
ATOM 693 C C . TYR A 1 83 ? -6.230 -9.249 3.897 1.00 79.69 83 TYR A C 1
ATOM 695 O O . TYR A 1 83 ? -6.884 -9.420 4.924 1.00 79.69 83 TYR A O 1
ATOM 703 N N . SER A 1 84 ? -6.211 -10.157 2.914 1.00 79.25 84 SER A N 1
ATOM 704 C CA . SER A 1 84 ? -6.942 -11.424 3.018 1.00 79.25 84 SER A CA 1
ATOM 705 C C . SER A 1 84 ? -6.507 -12.207 4.256 1.00 79.25 84 SER A C 1
ATOM 707 O O . SER A 1 84 ? -7.362 -12.664 5.009 1.00 79.25 84 SER A O 1
ATOM 709 N N . PHE A 1 85 ? -5.201 -12.289 4.529 1.00 81.62 85 PHE A N 1
ATOM 710 C CA . PHE A 1 85 ? -4.652 -12.940 5.719 1.00 81.62 85 PHE A CA 1
ATOM 711 C C . PHE A 1 85 ? -4.978 -12.185 7.020 1.00 81.62 85 PHE A C 1
ATOM 713 O O . PHE A 1 85 ? -5.470 -12.786 7.978 1.00 81.62 85 PHE A O 1
ATOM 720 N N . TYR A 1 86 ? -4.770 -10.867 7.042 1.00 77.50 86 TYR A N 1
ATOM 721 C CA . TYR A 1 86 ? -5.024 -9.998 8.193 1.00 77.50 86 TYR A CA 1
ATOM 722 C C . TYR A 1 86 ? -6.495 -10.040 8.625 1.00 77.50 86 TYR A C 1
ATOM 724 O O . TYR A 1 86 ? -6.801 -10.255 9.800 1.00 77.50 86 TYR A O 1
ATOM 732 N N . PHE A 1 87 ? -7.424 -9.910 7.673 1.00 69.38 87 PHE A N 1
ATOM 733 C CA . PHE A 1 87 ? -8.856 -9.978 7.955 1.00 69.38 87 PHE A CA 1
ATOM 734 C C . PHE A 1 87 ? -9.339 -11.416 8.196 1.00 69.38 87 PHE A C 1
ATOM 736 O O . PHE A 1 87 ? -10.225 -11.599 9.032 1.00 69.38 87 PHE A O 1
ATOM 743 N N . LYS A 1 88 ? -8.726 -12.455 7.597 1.00 63.88 88 LYS A N 1
ATOM 744 C CA . LYS A 1 88 ? -9.029 -13.863 7.949 1.00 63.88 88 LYS A CA 1
ATOM 745 C C . LYS A 1 88 ? -8.815 -14.146 9.432 1.00 63.88 88 LYS A C 1
ATOM 747 O O . LYS A 1 88 ? -9.613 -14.862 10.030 1.00 63.88 88 LYS A O 1
ATOM 752 N N . GLY A 1 89 ? -7.769 -13.572 10.028 1.00 57.09 89 GLY A N 1
ATOM 753 C CA . GLY A 1 89 ? -7.493 -13.703 11.461 1.00 57.09 89 GLY A CA 1
ATOM 754 C C . GLY A 1 89 ? -8.492 -12.965 12.361 1.00 57.09 89 GLY A C 1
ATOM 755 O O . GLY A 1 89 ? -8.651 -13.329 13.522 1.00 57.09 89 GLY A O 1
ATOM 756 N N . ARG A 1 90 ? -9.202 -11.956 11.834 1.00 54.38 90 ARG A N 1
ATOM 757 C CA . ARG A 1 90 ? -10.154 -11.108 12.580 1.00 54.38 90 ARG A CA 1
ATOM 758 C C . ARG A 1 90 ? -11.620 -11.528 12.403 1.00 54.38 90 ARG A C 1
ATOM 760 O O . ARG A 1 90 ? -12.443 -11.167 13.235 1.00 54.38 90 ARG A O 1
ATOM 767 N N . ILE A 1 91 ? -11.944 -12.358 11.404 1.00 47.03 91 ILE A N 1
ATOM 768 C CA . ILE A 1 91 ? -13.285 -12.964 11.238 1.00 47.03 91 ILE A CA 1
ATOM 769 C C . ILE A 1 91 ? -13.614 -13.969 12.362 1.00 47.03 91 ILE A C 1
ATOM 771 O O . ILE A 1 91 ? -14.778 -14.286 12.589 1.00 47.03 91 ILE A O 1
ATOM 775 N N . LYS A 1 92 ? -12.622 -14.421 13.141 1.00 40.19 92 LYS A N 1
ATOM 776 C CA . LYS A 1 92 ? -12.832 -15.304 14.303 1.00 40.19 92 LYS A CA 1
ATOM 777 C C . LYS A 1 92 ? -13.039 -14.561 15.635 1.00 40.19 92 LYS A C 1
ATOM 779 O O . LYS A 1 92 ? -12.881 -15.165 16.690 1.00 40.19 92 LYS A O 1
ATOM 784 N N . LEU A 1 93 ? -13.358 -13.264 15.588 1.00 48.97 93 LEU A N 1
ATOM 785 C CA . LEU A 1 93 ? -13.598 -12.414 16.764 1.00 48.97 93 LEU A CA 1
ATOM 786 C C . LEU A 1 93 ? -14.936 -11.665 16.705 1.00 48.97 93 LEU A C 1
ATOM 788 O O . LEU A 1 93 ? -15.105 -10.659 17.385 1.00 48.97 93 LEU A O 1
ATOM 792 N N . LEU A 1 94 ? -15.910 -12.161 15.941 1.00 43.38 94 LEU A N 1
ATOM 793 C CA . LEU A 1 94 ? -17.285 -11.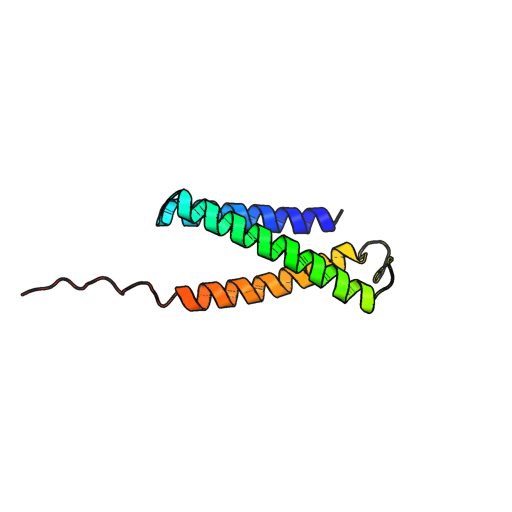978 16.386 1.00 43.38 94 LEU A CA 1
ATOM 794 C C . LEU A 1 94 ? -17.477 -12.994 17.515 1.00 43.38 94 LEU A C 1
ATOM 796 O O . LEU A 1 94 ? -17.511 -14.192 17.215 1.00 43.38 94 LEU A O 1
ATOM 800 N N . PRO A 1 95 ? -17.575 -12.592 18.797 1.00 46.69 95 PRO A N 1
ATOM 801 C CA . PRO A 1 95 ? -18.313 -13.430 19.717 1.00 46.69 95 PRO A CA 1
ATOM 802 C C . PRO A 1 95 ? -19.675 -13.617 19.054 1.00 46.69 95 PRO A C 1
ATOM 804 O O . PRO A 1 95 ? -20.400 -12.653 18.805 1.00 46.69 95 PRO A O 1
ATOM 807 N N . SER A 1 96 ? -19.979 -14.855 18.669 1.00 52.88 96 SER A N 1
ATOM 808 C CA . SER A 1 96 ? -21.355 -15.271 18.464 1.00 52.88 96 SER A CA 1
ATOM 809 C C . SER A 1 96 ? -22.107 -14.761 19.677 1.00 52.88 96 SER A C 1
ATOM 811 O O . SER A 1 96 ? -21.831 -15.245 20.776 1.00 52.88 96 SER A O 1
ATOM 813 N N . SER A 1 97 ? -22.919 -13.725 19.446 1.00 47.50 97 SER A N 1
ATOM 814 C CA . SER A 1 97 ? -23.887 -13.134 20.358 1.00 47.50 97 SER A CA 1
ATOM 815 C C . SER A 1 97 ? -24.052 -14.013 21.580 1.00 47.50 97 SER A C 1
ATOM 817 O O . SER A 1 97 ? -24.599 -15.112 21.473 1.00 47.50 97 SER A O 1
ATOM 819 N N . GLU A 1 98 ? -23.535 -13.524 22.701 1.00 50.16 98 GLU A N 1
ATOM 820 C CA . GLU A 1 98 ? -24.038 -13.790 24.035 1.00 50.16 98 GLU A CA 1
ATOM 821 C C . GLU A 1 98 ? -25.511 -14.214 23.943 1.00 50.16 98 GLU A C 1
ATOM 823 O O . GLU A 1 98 ? -26.412 -13.390 23.781 1.00 50.16 98 GLU A O 1
ATOM 828 N N . LYS A 1 99 ? -25.767 -15.529 23.951 1.00 45.19 99 LYS A N 1
ATOM 829 C CA . LYS A 1 99 ? -27.093 -16.046 24.267 1.00 45.19 99 LYS A CA 1
ATOM 830 C C . LYS A 1 99 ? -27.237 -15.858 25.767 1.00 45.19 99 LYS A C 1
ATOM 832 O O . LYS A 1 99 ? -27.051 -16.781 26.552 1.00 45.19 99 LYS A O 1
ATOM 837 N N . SER A 1 100 ? -27.539 -14.617 26.133 1.00 53.16 100 SER A N 1
ATOM 838 C CA . SER A 1 100 ? -28.359 -14.323 27.290 1.00 53.16 100 SER 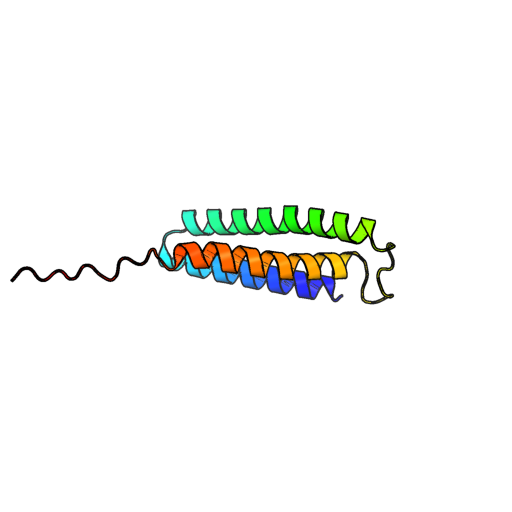A CA 1
ATOM 839 C C . SER A 1 100 ? -29.666 -15.091 27.119 1.00 53.16 100 SER A C 1
ATOM 841 O O . SER A 1 100 ? -30.557 -14.681 26.383 1.00 53.16 100 SER A O 1
ATOM 843 N N . THR A 1 101 ? -29.728 -16.248 27.762 1.00 47.22 101 THR A N 1
ATOM 844 C CA . THR A 1 101 ? -30.953 -16.829 28.303 1.00 47.22 101 T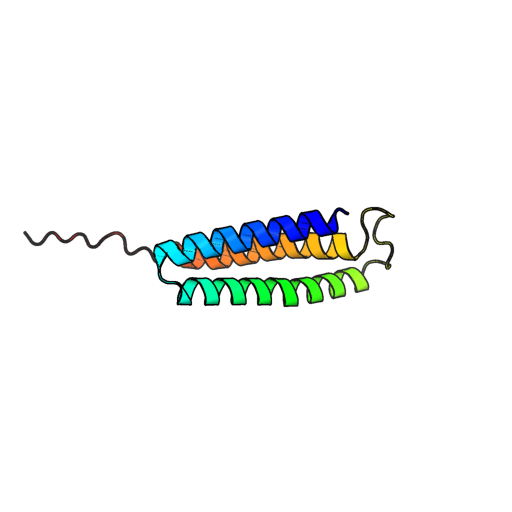HR A CA 1
ATOM 845 C C . THR A 1 101 ? -30.545 -17.518 29.593 1.00 47.22 101 THR A C 1
ATOM 847 O O . THR A 1 101 ? -30.281 -18.715 29.626 1.00 47.22 101 THR A O 1
ATOM 850 N N . ASN A 1 102 ? -30.458 -16.706 30.647 1.00 51.16 102 ASN A N 1
ATOM 851 C CA . ASN A 1 102 ? -30.969 -17.128 31.940 1.00 51.16 102 ASN A CA 1
ATOM 852 C C . ASN A 1 102 ? -32.450 -17.471 31.738 1.00 51.16 102 ASN A C 1
ATOM 854 O O . ASN A 1 102 ? -33.245 -16.577 31.444 1.00 51.16 102 ASN A O 1
ATOM 858 N N . SER A 1 103 ? -32.793 -18.746 31.869 1.00 50.59 103 SER A N 1
ATOM 859 C CA . SER A 1 103 ? -34.049 -19.208 32.459 1.00 50.59 103 SER A CA 1
ATOM 860 C C . SER A 1 103 ? -33.910 -20.664 32.859 1.00 50.59 103 SER A C 1
ATOM 862 O O . SER A 1 103 ? -33.252 -21.418 32.112 1.00 50.59 103 SER A O 1
#

pLDDT: mean 81.19, std 15.3, range [40.19, 94.69]

Solvent-accessible surface area (backbone atoms only — not comparable to full-atom values): 5762 Å² total; per-residue (Å²): 115,68,55,57,54,55,52,50,52,53,51,54,50,47,50,51,53,28,54,53,35,34,75,75,73,30,65,69,59,14,51,53,51,45,51,50,51,51,48,51,51,54,54,40,39,54,52,26,37,52,56,41,56,76,78,38,58,78,56,41,89,36,98,87,42,28,38,67,43,52,9,50,53,51,28,53,54,52,48,52,53,49,50,52,53,57,50,58,69,52,69,76,65,63,74,75,71,81,78,82,67,92,125

Secondary structure (DSSP, 8-state):
-HHHHHHHHHHHHHHHHHHHHHHHT-HHHHHHHHHHHHHHHHHHHHHHHHHHHHHS-TTTTBTTB-HHHHHHHHHHHHHHHHHHHHHHHHGGG----------

Radius of gyration: 18.44 Å; Cα contacts (8 Å, |Δi|>4): 64; chains: 1; bounding box: 51×27×56 Å